Protein AF-A0A841P6S3-F1 (afdb_monomer_lite)

Organism: NCBI:txid505389

Secondary structure (DSSP, 8-state):
--HHHHHHTTS-EEEEEEEE--S-HHHHHHHIIIIIHHHHTT-TT-SEEEEEE----TT-SPPSEEEEEEEEESSHHHHHHHHHSHHHHHHHHHHHHHHHTTT------

pLDDT: mean 83.4, std 17.5, range [28.58, 96.12]

Sequence (109 aa):
MDRQQRIWERTMIKLTVLYGNPTDPAAFENYYTATHMPLVAKMSGVLRHEKAKVVGTPTGDKPPYHRMFEAWFESETALGAALGSPEGKAVVADREFCHRRGDDSSLGG

Radius of gyration: 16.59 Å; chains: 1; bounding box: 41×20×59 Å

Structure (mmCIF, N/CA/C/O backbone):
data_AF-A0A841P6S3-F1
#
_entry.id   AF-A0A841P6S3-F1
#
loop_
_atom_site.group_PDB
_atom_site.id
_atom_site.type_symbol
_atom_site.label_atom_id
_atom_site.label_alt_id
_atom_site.label_comp_id
_atom_site.label_asym_id
_atom_site.label_entity_id
_atom_site.label_seq_id
_atom_site.pdbx_PDB_ins_code
_atom_site.Cartn_x
_atom_site.Cartn_y
_atom_site.Cartn_z
_atom_site.occupancy
_atom_site.B_iso_or_equiv
_atom_site.auth_seq_id
_atom_site.auth_comp_id
_atom_site.auth_asym_id
_atom_site.auth_atom_id
_atom_site.pdbx_PDB_model_num
ATOM 1 N N . MET A 1 1 ? 2.206 -13.352 33.269 1.00 54.56 1 MET A N 1
ATOM 2 C CA . MET A 1 1 ? 1.947 -12.791 31.926 1.00 54.56 1 MET A CA 1
ATOM 3 C C . MET A 1 1 ? 3.274 -12.599 31.221 1.00 54.56 1 MET A C 1
ATOM 5 O O . MET A 1 1 ? 4.204 -12.088 31.841 1.00 54.56 1 MET A O 1
ATOM 9 N N . ASP A 1 2 ? 3.374 -13.092 29.990 1.00 75.06 2 ASP A N 1
ATOM 10 C CA . ASP A 1 2 ? 4.623 -13.185 29.240 1.00 75.06 2 ASP A CA 1
ATOM 11 C C . ASP A 1 2 ? 5.118 -11.805 28.761 1.00 75.06 2 ASP A C 1
ATOM 13 O O . ASP A 1 2 ? 4.342 -10.916 28.403 1.00 75.06 2 ASP A O 1
ATOM 17 N N . ARG A 1 3 ? 6.435 -11.586 28.812 1.00 58.97 3 ARG A N 1
ATOM 18 C CA . ARG A 1 3 ? 7.066 -10.289 28.511 1.00 58.97 3 ARG A CA 1
ATOM 19 C C . ARG A 1 3 ? 6.916 -9.921 27.036 1.00 58.97 3 ARG A C 1
ATOM 21 O O . ARG A 1 3 ? 6.836 -8.733 26.731 1.00 58.97 3 ARG A O 1
ATOM 28 N N . GLN A 1 4 ? 6.872 -10.917 26.158 1.00 58.56 4 GLN A N 1
ATOM 29 C CA . GLN A 1 4 ? 6.711 -10.737 24.720 1.00 58.56 4 GLN A CA 1
ATOM 30 C C . GLN A 1 4 ? 5.328 -10.167 24.401 1.00 58.56 4 GLN A C 1
ATOM 32 O O . GLN A 1 4 ? 5.233 -9.150 23.721 1.00 58.56 4 GLN A O 1
ATOM 37 N N . GLN A 1 5 ? 4.275 -10.726 25.000 1.00 59.00 5 GLN A N 1
ATOM 38 C CA . GLN A 1 5 ? 2.886 -10.279 24.835 1.00 59.00 5 GLN A CA 1
ATOM 39 C C . GLN A 1 5 ? 2.707 -8.781 25.154 1.00 59.00 5 GLN A C 1
ATOM 41 O O . GLN A 1 5 ? 2.104 -8.039 24.388 1.00 59.00 5 GLN A O 1
ATOM 46 N N . ARG A 1 6 ? 3.379 -8.300 26.205 1.00 59.31 6 ARG A N 1
ATOM 47 C CA . ARG A 1 6 ? 3.342 -6.897 26.650 1.00 59.31 6 ARG A CA 1
ATOM 48 C C . ARG A 1 6 ? 4.126 -5.912 25.760 1.00 59.31 6 ARG A C 1
ATOM 50 O O . ARG A 1 6 ? 3.932 -4.702 25.862 1.00 59.31 6 ARG A O 1
ATOM 57 N N . ILE A 1 7 ? 5.062 -6.405 24.942 1.00 60.38 7 ILE A N 1
ATOM 58 C CA . ILE A 1 7 ? 5.781 -5.605 23.931 1.00 60.38 7 ILE A CA 1
ATOM 59 C C . ILE A 1 7 ? 4.911 -5.476 22.677 1.00 60.38 7 ILE A C 1
ATOM 61 O O . ILE A 1 7 ? 4.814 -4.386 22.115 1.00 60.38 7 ILE A O 1
ATOM 65 N N . TRP A 1 8 ? 4.219 -6.549 22.289 1.00 54.72 8 TRP A N 1
ATOM 66 C CA . TRP A 1 8 ? 3.270 -6.536 21.174 1.00 54.72 8 TRP A CA 1
ATOM 67 C C . TRP A 1 8 ? 2.044 -5.660 21.462 1.00 54.72 8 TRP A C 1
ATOM 69 O O . TRP A 1 8 ? 1.630 -4.900 20.597 1.00 54.72 8 TRP A O 1
ATOM 79 N N . GLU A 1 9 ? 1.551 -5.641 22.703 1.00 59.50 9 GLU A N 1
ATOM 80 C CA . GLU A 1 9 ? 0.444 -4.769 23.141 1.00 59.50 9 GLU A CA 1
ATOM 81 C C . GLU A 1 9 ? 0.757 -3.260 23.097 1.00 59.50 9 GLU A C 1
ATOM 83 O O . GLU A 1 9 ? -0.154 -2.441 23.173 1.00 59.50 9 GLU A O 1
ATOM 88 N N . ARG A 1 10 ? 2.033 -2.864 22.982 1.00 67.12 10 ARG A N 1
ATOM 89 C CA . ARG A 1 10 ? 2.464 -1.452 22.920 1.00 67.12 10 ARG A CA 1
ATOM 90 C C . ARG A 1 10 ? 3.107 -1.066 21.588 1.00 67.12 10 ARG A C 1
ATOM 92 O O . ARG A 1 10 ? 3.571 0.066 21.453 1.00 67.12 10 ARG A O 1
ATOM 99 N N . THR A 1 11 ? 3.174 -1.989 20.632 1.00 80.50 11 THR A N 1
ATOM 100 C CA . THR A 1 11 ? 3.824 -1.765 19.338 1.00 80.50 11 THR A CA 1
ATOM 101 C C . THR A 1 11 ? 2.763 -1.648 18.253 1.00 80.50 11 THR A C 1
ATOM 103 O O . THR A 1 11 ? 1.999 -2.580 18.030 1.00 80.50 11 THR A O 1
ATOM 106 N N . MET A 1 12 ? 2.735 -0.507 17.561 1.00 89.06 12 MET A N 1
ATOM 107 C CA . MET A 1 12 ? 1.881 -0.325 16.384 1.00 89.06 12 MET A CA 1
ATOM 108 C C . MET A 1 12 ? 2.200 -1.383 15.325 1.00 89.06 12 MET A C 1
ATOM 110 O O . MET A 1 12 ? 3.367 -1.695 15.072 1.00 89.06 12 MET A O 1
ATOM 114 N N . ILE A 1 13 ? 1.166 -1.885 14.659 1.00 93.88 13 ILE A N 1
ATOM 115 C CA . ILE A 1 13 ? 1.309 -2.865 13.586 1.00 93.88 13 ILE A CA 1
ATOM 116 C C . ILE A 1 13 ? 1.533 -2.139 12.267 1.00 93.88 13 ILE A C 1
ATOM 118 O O . ILE A 1 13 ? 0.776 -1.240 11.911 1.00 93.88 13 ILE A O 1
ATOM 122 N N . LYS A 1 14 ? 2.561 -2.555 11.524 1.00 94.62 14 LYS A N 1
ATOM 123 C CA . LYS A 1 14 ? 2.821 -2.081 10.163 1.00 94.62 14 LYS A CA 1
ATOM 124 C C . LYS A 1 14 ? 2.438 -3.162 9.156 1.00 94.62 14 LYS A C 1
ATOM 126 O O . LYS A 1 14 ? 3.049 -4.227 9.132 1.00 94.62 14 LYS A O 1
ATOM 131 N N . LEU A 1 15 ? 1.467 -2.863 8.300 1.00 94.31 15 LEU A N 1
ATOM 132 C CA . LEU A 1 15 ? 1.189 -3.625 7.087 1.00 94.31 15 LEU A CA 1
ATOM 133 C C . LEU A 1 15 ? 2.111 -3.124 5.976 1.00 94.31 15 LEU A C 1
ATOM 135 O O . LEU A 1 15 ? 2.068 -1.944 5.640 1.00 94.31 15 LEU A O 1
ATOM 139 N N . THR A 1 16 ? 2.898 -4.017 5.379 1.00 95.44 16 THR A N 1
ATOM 140 C CA . THR A 1 16 ? 3.728 -3.709 4.207 1.00 95.44 16 THR A CA 1
ATOM 141 C C . THR A 1 16 ? 3.255 -4.532 3.014 1.00 95.44 16 THR A C 1
ATOM 143 O O . THR A 1 16 ? 3.168 -5.755 3.091 1.00 95.44 16 THR A O 1
ATOM 146 N N . VAL A 1 17 ? 2.971 -3.858 1.901 1.00 93.12 17 VAL A N 1
ATOM 147 C CA . VAL A 1 17 ? 2.604 -4.468 0.619 1.00 93.12 17 VAL A CA 1
ATOM 148 C C . VAL A 1 17 ? 3.699 -4.160 -0.392 1.00 93.12 17 VAL A C 1
ATOM 150 O O . VAL A 1 17 ? 4.039 -2.997 -0.614 1.00 93.12 17 VAL A O 1
ATOM 153 N N . LEU A 1 18 ? 4.244 -5.208 -1.005 1.00 93.19 18 LEU A N 1
ATOM 154 C CA . LEU A 1 18 ? 5.295 -5.116 -2.013 1.00 93.19 18 LEU A CA 1
ATOM 155 C C . LEU A 1 18 ? 4.719 -5.510 -3.371 1.00 93.19 18 LEU A C 1
ATOM 157 O O . LEU A 1 18 ? 4.231 -6.624 -3.554 1.00 93.19 18 LEU A O 1
ATOM 161 N N . TYR A 1 19 ? 4.774 -4.585 -4.321 1.00 91.25 19 TYR A N 1
ATOM 162 C CA . TYR A 1 19 ? 4.330 -4.804 -5.690 1.00 91.25 19 TYR A CA 1
ATOM 163 C C . TYR A 1 19 ? 5.527 -5.225 -6.533 1.00 91.25 19 TYR A C 1
ATOM 165 O O . TYR A 1 19 ? 6.534 -4.515 -6.582 1.00 91.25 19 TYR A O 1
ATOM 173 N N . GLY A 1 20 ? 5.411 -6.380 -7.193 1.00 91.31 20 GLY A N 1
ATOM 174 C CA . GLY A 1 20 ? 6.391 -6.853 -8.171 1.00 91.31 20 GLY A CA 1
ATOM 175 C C . GLY A 1 20 ? 6.529 -5.903 -9.363 1.00 91.31 20 GLY A C 1
ATOM 176 O O . GLY A 1 20 ? 5.919 -4.837 -9.409 1.00 91.31 20 GLY A O 1
ATOM 177 N N . ASN A 1 21 ? 7.348 -6.282 -10.338 1.00 89.81 21 ASN A N 1
ATOM 178 C CA . ASN A 1 21 ? 7.508 -5.486 -11.551 1.00 89.81 21 ASN A CA 1
ATOM 179 C C . ASN A 1 21 ? 6.306 -5.681 -12.490 1.00 89.81 21 ASN A C 1
ATOM 181 O O . ASN A 1 21 ? 6.165 -6.784 -13.018 1.00 89.81 21 ASN A O 1
ATOM 185 N N . PRO A 1 22 ? 5.474 -4.649 -12.734 1.00 89.38 22 PRO A N 1
ATOM 186 C CA . PRO A 1 22 ? 4.435 -4.730 -13.751 1.00 89.38 22 PRO A CA 1
ATOM 187 C C . PRO A 1 22 ? 5.077 -4.714 -15.144 1.00 89.38 22 PRO A C 1
ATOM 189 O O . PRO A 1 22 ? 6.121 -4.092 -15.351 1.00 89.38 22 PRO A O 1
ATOM 192 N N . THR A 1 23 ? 4.444 -5.359 -16.117 1.00 87.62 23 THR A N 1
ATOM 193 C CA . THR A 1 23 ? 4.862 -5.295 -17.527 1.00 87.62 23 THR A CA 1
ATOM 194 C C . THR A 1 23 ? 4.628 -3.910 -18.137 1.00 87.62 23 THR A C 1
ATOM 196 O O . THR A 1 23 ? 5.432 -3.481 -18.956 1.00 87.62 23 THR A O 1
ATOM 199 N N . ASP A 1 24 ? 3.578 -3.193 -17.706 1.00 90.81 24 ASP A N 1
ATOM 200 C CA . ASP A 1 24 ? 3.349 -1.777 -18.028 1.00 90.81 24 ASP A CA 1
ATOM 201 C C . ASP A 1 24 ? 3.389 -0.920 -16.745 1.00 90.81 24 ASP A C 1
ATOM 203 O O . ASP A 1 24 ? 2.381 -0.768 -16.042 1.00 90.81 24 ASP A O 1
ATOM 207 N N . PRO A 1 25 ? 4.561 -0.347 -16.409 1.00 90.12 25 PRO A N 1
ATOM 208 C CA . PRO A 1 25 ? 4.708 0.537 -15.257 1.00 90.12 25 PRO A CA 1
ATOM 209 C C . PRO A 1 25 ? 3.858 1.808 -15.323 1.00 90.12 25 PRO A C 1
ATOM 211 O O . PRO A 1 25 ? 3.444 2.309 -14.279 1.00 90.12 25 PRO A O 1
ATOM 214 N N . ALA A 1 26 ? 3.599 2.354 -16.513 1.00 91.62 26 ALA A N 1
ATOM 215 C CA . ALA A 1 26 ? 2.848 3.599 -16.649 1.00 91.62 26 ALA A CA 1
ATOM 216 C C . ALA A 1 26 ? 1.356 3.363 -16.384 1.00 91.62 26 ALA A C 1
ATOM 218 O O . ALA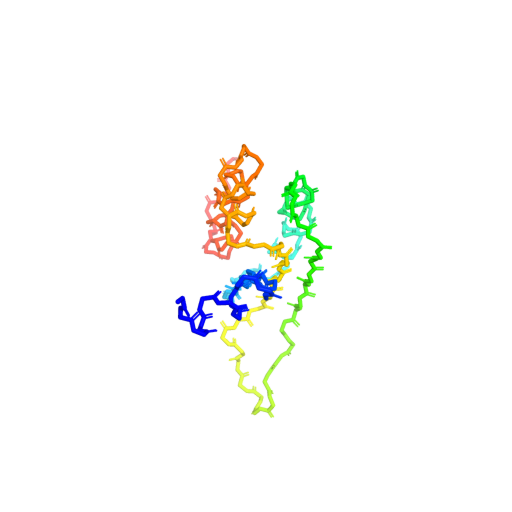 A 1 26 ? 0.744 4.094 -15.600 1.00 91.62 26 ALA A O 1
ATOM 219 N N . ALA A 1 27 ? 0.786 2.304 -16.965 1.00 90.38 27 ALA A N 1
ATOM 220 C CA . ALA A 1 27 ? -0.586 1.891 -16.682 1.00 90.38 27 ALA A CA 1
ATOM 221 C C . ALA A 1 27 ? -0.773 1.529 -15.202 1.00 90.38 27 ALA A C 1
ATOM 223 O O . ALA A 1 27 ? -1.765 1.935 -14.588 1.00 90.38 27 ALA A O 1
ATOM 224 N N . PHE A 1 28 ? 0.202 0.830 -14.609 1.00 91.25 28 PHE A N 1
ATOM 225 C CA . PHE A 1 28 ? 0.202 0.515 -13.184 1.00 91.25 28 PHE A CA 1
ATOM 226 C C . PHE A 1 28 ? 0.173 1.778 -12.314 1.00 91.25 28 PHE A C 1
ATOM 228 O O . PHE A 1 28 ? -0.701 1.898 -11.461 1.00 91.25 28 PHE A O 1
ATOM 235 N N . GLU A 1 29 ? 1.077 2.740 -12.528 1.00 92.06 29 GLU A N 1
ATOM 236 C CA . GLU A 1 29 ? 1.146 3.962 -11.711 1.00 92.06 29 GLU A CA 1
ATOM 237 C C . GLU A 1 29 ? -0.123 4.822 -11.835 1.00 92.06 29 GLU A C 1
ATOM 239 O O . GLU A 1 29 ? -0.615 5.359 -10.832 1.00 92.06 29 GLU A O 1
ATOM 244 N N . ASN A 1 30 ? -0.695 4.897 -13.042 1.00 93.25 30 ASN A N 1
ATOM 245 C CA . ASN A 1 30 ? -1.962 5.580 -13.294 1.00 93.25 30 ASN A CA 1
ATOM 246 C C . ASN A 1 30 ? -3.111 4.916 -12.528 1.00 93.25 30 ASN A C 1
ATOM 248 O O . ASN A 1 30 ? -3.834 5.595 -11.798 1.00 93.25 30 ASN A O 1
ATOM 252 N N . TYR A 1 31 ? -3.259 3.592 -12.636 1.00 91.94 31 TYR A N 1
ATOM 253 C CA . TYR A 1 31 ? -4.304 2.849 -11.927 1.00 91.94 31 TYR A CA 1
ATOM 254 C C . TYR A 1 31 ? -4.130 2.917 -10.410 1.00 91.94 31 TYR A C 1
ATOM 256 O O . TYR A 1 31 ? -5.080 3.185 -9.671 1.00 91.94 31 TYR A O 1
ATOM 264 N N . TYR A 1 32 ? -2.898 2.717 -9.947 1.00 92.44 32 TYR A N 1
ATOM 265 C CA . TYR A 1 32 ? -2.545 2.755 -8.541 1.00 92.44 32 TYR A CA 1
ATOM 266 C C . TYR A 1 32 ? -2.941 4.102 -7.919 1.00 92.44 32 TYR A C 1
ATOM 268 O O . TYR A 1 32 ? -3.571 4.148 -6.865 1.00 92.44 32 TYR A O 1
ATOM 276 N N . THR A 1 33 ? -2.653 5.212 -8.599 1.00 92.88 33 THR A N 1
ATOM 277 C CA . THR A 1 33 ? -2.986 6.551 -8.094 1.00 92.88 33 THR A CA 1
ATOM 278 C C . THR A 1 33 ? -4.468 6.893 -8.248 1.00 92.88 33 THR A C 1
ATOM 280 O O . THR A 1 33 ? -5.054 7.437 -7.315 1.00 92.88 33 THR A O 1
ATOM 283 N N . ALA A 1 34 ? -5.081 6.583 -9.393 1.00 93.06 34 ALA A N 1
ATOM 284 C CA . ALA A 1 34 ? -6.440 7.018 -9.718 1.00 93.06 34 ALA A CA 1
ATOM 285 C C . ALA A 1 34 ? -7.543 6.114 -9.148 1.00 93.06 34 ALA A C 1
ATOM 287 O O . ALA A 1 34 ? -8.665 6.576 -8.968 1.00 93.06 34 ALA A O 1
ATOM 288 N N . THR A 1 35 ? -7.247 4.838 -8.877 1.00 91.81 35 THR A N 1
ATOM 289 C CA . THR A 1 35 ? -8.245 3.844 -8.442 1.00 91.81 35 THR A CA 1
ATOM 290 C C . THR A 1 35 ? -7.885 3.226 -7.098 1.00 91.81 35 THR A C 1
ATOM 292 O O . THR A 1 35 ? -8.656 3.352 -6.147 1.00 91.81 35 THR A O 1
ATOM 295 N N . HIS A 1 36 ? -6.696 2.626 -6.981 1.00 92.06 36 HIS A N 1
ATOM 296 C CA . HIS A 1 36 ? -6.316 1.885 -5.774 1.00 92.06 36 HIS A CA 1
ATOM 297 C C . HIS A 1 36 ? -6.212 2.797 -4.543 1.00 92.06 36 HIS A C 1
ATOM 299 O O . HIS A 1 36 ? -6.810 2.536 -3.499 1.00 92.06 36 HIS A O 1
ATOM 305 N N . MET A 1 37 ? -5.497 3.918 -4.658 1.00 93.25 37 MET A N 1
ATOM 306 C CA . MET A 1 37 ? -5.286 4.818 -3.522 1.00 93.25 37 MET A CA 1
ATOM 307 C C . MET A 1 37 ? -6.561 5.493 -2.993 1.00 93.25 37 MET A C 1
ATOM 309 O O . MET A 1 37 ? -6.687 5.595 -1.772 1.00 93.25 37 MET A O 1
ATOM 313 N N . PRO A 1 38 ? -7.529 5.905 -3.831 1.00 94.50 38 PRO A N 1
ATOM 314 C CA . PRO A 1 38 ? -8.842 6.332 -3.352 1.00 94.50 38 PRO A CA 1
ATOM 315 C C . PRO A 1 38 ? -9.620 5.260 -2.580 1.00 94.50 38 PRO A C 1
ATOM 317 O O . PRO A 1 38 ? -10.388 5.613 -1.689 1.00 94.50 38 PRO A O 1
ATOM 320 N N . LEU A 1 39 ? -9.441 3.969 -2.887 1.00 93.19 39 LEU A N 1
ATOM 321 C CA . LEU A 1 39 ? -10.035 2.886 -2.093 1.00 93.19 39 LEU A CA 1
ATOM 322 C C . LEU A 1 39 ? -9.347 2.768 -0.731 1.00 93.19 39 LEU A C 1
ATOM 324 O O . LEU A 1 39 ? -10.025 2.731 0.293 1.00 93.19 39 LEU A O 1
ATOM 328 N N . VAL A 1 40 ? -8.011 2.798 -0.706 1.00 91.69 40 VAL A N 1
ATOM 329 C CA . VAL A 1 40 ? -7.219 2.784 0.537 1.00 91.69 40 VAL A CA 1
ATOM 330 C C . VAL A 1 40 ? -7.580 3.965 1.441 1.00 91.69 40 VAL A C 1
ATOM 332 O O . VAL A 1 40 ? -7.726 3.786 2.645 1.00 91.69 40 VAL A O 1
ATOM 335 N N . ALA A 1 41 ? -7.795 5.153 0.872 1.00 92.38 41 ALA A N 1
ATOM 336 C CA . ALA A 1 41 ? -8.173 6.353 1.620 1.00 92.38 41 ALA A CA 1
ATOM 337 C C . ALA A 1 41 ? -9.543 6.251 2.320 1.00 92.38 41 ALA A C 1
ATOM 339 O O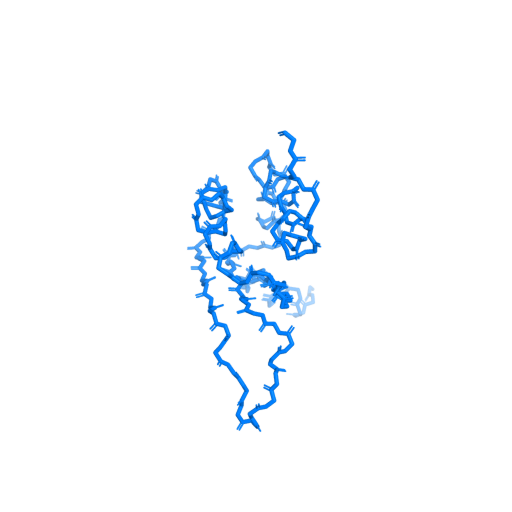 . ALA A 1 41 ? -9.806 7.013 3.247 1.00 92.38 41 ALA A O 1
ATOM 340 N N . LYS A 1 42 ? -10.416 5.327 1.895 1.00 93.56 42 LYS A N 1
ATOM 341 C CA . LYS A 1 42 ? -11.706 5.064 2.556 1.00 93.56 42 LYS A CA 1
ATOM 342 C C . LYS A 1 42 ? -11.579 4.116 3.748 1.00 93.56 42 LYS A C 1
ATOM 344 O O . LYS A 1 42 ? -12.515 4.011 4.533 1.00 93.56 42 LYS A O 1
ATOM 349 N N . MET A 1 43 ? -10.453 3.416 3.884 1.00 91.50 43 MET A N 1
ATOM 350 C CA . MET A 1 43 ? -10.239 2.461 4.964 1.00 91.50 43 MET A CA 1
ATOM 351 C C . MET A 1 43 ? -10.045 3.196 6.293 1.00 91.50 43 MET A C 1
ATOM 353 O O . MET A 1 43 ? -9.123 3.996 6.452 1.00 91.50 43 MET A O 1
ATOM 357 N N . SER A 1 44 ? -10.911 2.915 7.262 1.00 89.56 44 SER A N 1
ATOM 358 C CA . SER A 1 44 ? -10.789 3.445 8.618 1.00 89.56 44 SER A CA 1
ATOM 359 C C . SER A 1 44 ? -9.744 2.668 9.431 1.00 89.56 44 SER A C 1
ATOM 361 O O . SER A 1 44 ? -9.398 1.531 9.117 1.00 89.56 44 SER A O 1
ATOM 363 N N . GLY A 1 45 ? -9.201 3.296 10.478 1.00 90.44 45 GLY A N 1
ATOM 364 C CA . GLY A 1 45 ? -8.213 2.671 11.370 1.00 90.44 45 GLY A CA 1
ATOM 365 C C . GLY A 1 45 ? -6.754 2.764 10.906 1.00 90.44 45 GLY A C 1
ATOM 366 O O . GLY A 1 45 ? -5.858 2.376 11.654 1.00 90.44 45 GLY A O 1
ATOM 367 N N . VAL A 1 46 ? -6.495 3.320 9.717 1.00 93.56 46 VAL A N 1
ATOM 368 C CA . VAL A 1 46 ? -5.139 3.645 9.251 1.00 93.56 46 VAL A CA 1
ATOM 369 C C . VAL A 1 46 ? -4.654 4.916 9.953 1.00 93.56 46 VAL A C 1
ATOM 371 O O . VAL A 1 46 ? -5.188 5.999 9.730 1.00 93.56 46 VAL A O 1
ATOM 374 N N .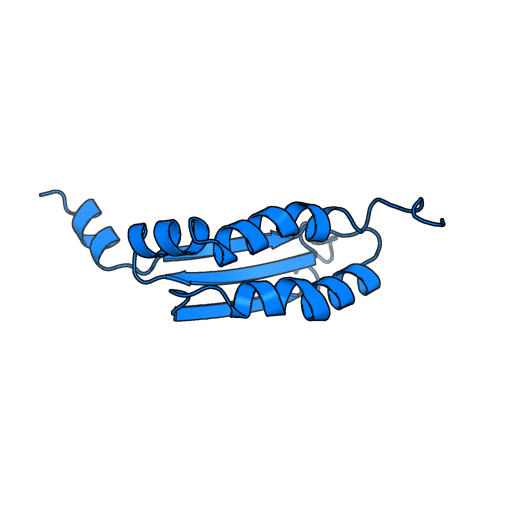 LEU A 1 47 ? -3.620 4.799 10.787 1.00 93.44 47 LEU A N 1
ATOM 375 C CA . LEU A 1 47 ? -3.031 5.929 11.521 1.00 93.44 47 LEU A CA 1
ATOM 376 C C . LEU A 1 47 ? -2.071 6.752 10.655 1.00 93.44 47 LEU A C 1
ATOM 378 O O . LEU A 1 47 ? -1.936 7.963 10.812 1.00 93.44 47 LEU A O 1
ATOM 382 N N . ARG A 1 48 ? -1.368 6.068 9.753 1.00 93.44 48 ARG A N 1
ATOM 383 C CA . ARG A 1 48 ? -0.415 6.626 8.789 1.00 93.44 48 ARG A CA 1
ATOM 384 C C . ARG A 1 48 ? -0.346 5.682 7.605 1.00 93.44 48 ARG A C 1
ATOM 386 O O . ARG A 1 48 ? -0.456 4.471 7.791 1.00 93.44 48 ARG A O 1
ATOM 393 N N . HIS A 1 49 ? -0.086 6.217 6.419 1.00 94.31 49 HIS A N 1
ATOM 394 C CA . HIS A 1 49 ? 0.332 5.404 5.289 1.00 94.31 49 HIS A CA 1
ATOM 395 C C . HIS A 1 49 ? 1.463 6.058 4.499 1.00 94.31 49 HIS A C 1
ATOM 397 O O . HIS A 1 49 ? 1.525 7.282 4.368 1.00 94.31 49 HIS A O 1
ATOM 403 N N . GLU A 1 50 ? 2.321 5.238 3.910 1.00 95.12 50 GLU A N 1
ATOM 404 C CA . GLU A 1 50 ? 3.428 5.660 3.064 1.00 95.12 50 GLU A CA 1
ATOM 405 C C . GLU A 1 50 ? 3.493 4.849 1.781 1.00 95.12 50 GLU A C 1
ATOM 407 O O . GLU A 1 50 ? 2.954 3.750 1.656 1.00 95.12 50 GLU A O 1
ATOM 412 N N . LYS A 1 51 ? 4.125 5.460 0.785 1.00 94.06 51 LYS A N 1
ATOM 413 C CA . LYS A 1 51 ? 4.212 4.952 -0.573 1.00 94.06 51 LYS A CA 1
ATOM 41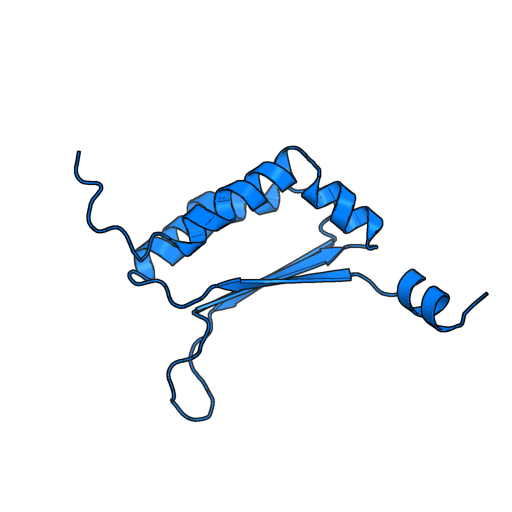4 C C . LYS A 1 51 ? 5.600 5.224 -1.104 1.00 94.06 51 LYS A C 1
ATOM 416 O O . LYS A 1 51 ? 5.991 6.385 -1.185 1.00 94.06 51 LYS A O 1
ATOM 421 N N . ALA A 1 52 ? 6.290 4.185 -1.545 1.00 94.75 52 ALA A N 1
ATOM 422 C CA . ALA A 1 52 ? 7.619 4.313 -2.121 1.00 94.75 52 ALA A CA 1
ATOM 423 C C . ALA A 1 52 ? 7.661 3.669 -3.504 1.00 94.75 52 ALA A C 1
ATOM 425 O O . ALA A 1 52 ? 7.241 2.526 -3.679 1.00 94.75 52 ALA A O 1
ATOM 426 N N . LYS A 1 53 ? 8.186 4.405 -4.485 1.00 94.25 53 LYS A N 1
ATOM 427 C CA . LYS A 1 53 ? 8.579 3.845 -5.778 1.00 94.25 53 LYS A CA 1
ATOM 428 C C . LYS A 1 53 ? 10.018 3.358 -5.666 1.00 94.25 53 LYS A C 1
ATOM 430 O O . LYS A 1 53 ? 10.878 4.096 -5.188 1.00 94.25 53 LYS A O 1
ATOM 435 N N . VAL A 1 54 ? 10.278 2.133 -6.100 1.00 93.75 54 VAL A N 1
ATOM 436 C CA . VAL A 1 54 ? 11.628 1.574 -6.107 1.00 93.75 54 VAL A CA 1
ATOM 437 C C . VAL A 1 54 ? 12.329 2.047 -7.376 1.00 93.75 54 VAL A C 1
ATOM 439 O O . VAL A 1 54 ? 11.861 1.798 -8.484 1.00 93.75 54 VAL A O 1
ATOM 442 N N . VAL A 1 55 ? 13.435 2.772 -7.213 1.00 91.94 55 VAL A N 1
ATOM 443 C CA . VAL A 1 55 ? 14.161 3.405 -8.330 1.00 91.94 55 VAL A CA 1
ATOM 444 C C . VAL A 1 55 ? 15.356 2.589 -8.826 1.00 91.94 55 VAL A C 1
ATOM 446 O O . VAL A 1 55 ? 15.893 2.882 -9.887 1.00 91.94 55 VAL A O 1
ATOM 449 N N . GLY A 1 56 ? 15.765 1.563 -8.081 1.00 91.38 56 GLY A N 1
ATOM 450 C CA . GLY A 1 56 ? 16.904 0.710 -8.407 1.00 91.38 56 GLY A CA 1
ATOM 451 C C . GLY A 1 56 ? 17.465 0.029 -7.163 1.00 91.38 56 GLY A C 1
ATOM 452 O O . GLY A 1 56 ? 16.932 0.194 -6.063 1.00 91.38 56 GLY A O 1
ATOM 453 N N . THR A 1 57 ? 18.545 -0.728 -7.336 1.00 91.88 57 THR A N 1
ATOM 454 C CA . THR A 1 57 ? 19.333 -1.301 -6.238 1.00 91.88 57 THR A CA 1
ATOM 455 C C . THR A 1 57 ? 20.717 -0.644 -6.187 1.00 91.88 57 THR A C 1
ATOM 457 O O . THR A 1 57 ? 21.187 -0.131 -7.205 1.00 91.88 57 THR A O 1
ATOM 460 N N . PRO A 1 58 ? 21.419 -0.680 -5.039 1.00 92.50 58 PRO A N 1
ATOM 461 C CA . PRO A 1 58 ? 22.798 -0.193 -4.956 1.00 92.50 58 PRO A CA 1
ATOM 462 C C . PRO A 1 58 ? 23.771 -0.902 -5.912 1.00 92.50 58 PRO A C 1
ATOM 464 O O . PRO A 1 58 ? 24.797 -0.330 -6.265 1.00 92.50 58 PRO A O 1
ATOM 467 N N . THR A 1 59 ? 23.461 -2.136 -6.323 1.00 92.88 59 THR A N 1
ATOM 468 C CA . THR A 1 59 ? 24.280 -2.945 -7.240 1.00 92.88 59 THR A CA 1
ATOM 469 C C . THR A 1 59 ? 23.951 -2.710 -8.716 1.00 92.88 59 THR A C 1
ATOM 471 O O . THR A 1 59 ? 24.666 -3.208 -9.577 1.00 92.88 59 THR A O 1
ATOM 474 N N . GLY A 1 60 ? 22.898 -1.943 -9.028 1.00 88.06 60 GLY A N 1
ATOM 475 C CA . GLY A 1 60 ? 22.449 -1.680 -10.401 1.00 88.06 60 GLY A CA 1
ATOM 476 C C . GLY A 1 60 ? 21.586 -2.787 -11.015 1.00 88.06 60 GLY A C 1
ATOM 477 O O . GLY A 1 60 ? 21.093 -2.627 -12.131 1.00 88.06 60 GLY A O 1
ATOM 478 N N . ASP A 1 61 ? 21.359 -3.881 -10.289 1.00 90.69 61 ASP A N 1
ATOM 479 C CA . ASP A 1 61 ? 20.465 -4.955 -10.714 1.00 90.69 61 ASP A CA 1
ATOM 480 C C . ASP A 1 61 ? 18.999 -4.502 -10.732 1.00 90.69 61 ASP A C 1
ATOM 482 O O . ASP A 1 61 ? 18.584 -3.570 -10.034 1.00 90.69 61 ASP A O 1
ATOM 486 N N . LYS A 1 62 ? 18.172 -5.210 -11.509 1.00 88.19 62 LYS A N 1
ATOM 487 C CA . LYS A 1 62 ? 16.727 -4.965 -11.525 1.00 88.19 62 LYS A CA 1
ATOM 488 C C . LYS A 1 62 ? 16.146 -5.241 -10.127 1.00 88.19 62 LYS A C 1
ATOM 490 O O . LYS A 1 62 ? 16.269 -6.368 -9.642 1.00 88.19 62 LYS A O 1
ATOM 495 N N . PRO A 1 63 ? 15.471 -4.269 -9.485 1.00 91.69 63 PRO A N 1
ATOM 496 C CA . PRO A 1 63 ? 14.872 -4.500 -8.180 1.00 91.69 63 PRO A CA 1
ATOM 497 C C . PRO A 1 63 ? 13.741 -5.537 -8.285 1.00 91.69 63 PRO A C 1
ATOM 499 O O . PRO A 1 63 ? 13.000 -5.537 -9.271 1.00 91.69 63 PRO A O 1
ATOM 502 N N . PRO A 1 64 ? 13.545 -6.399 -7.271 1.00 91.06 64 PRO A N 1
ATOM 503 C CA . PRO A 1 64 ? 12.471 -7.397 -7.286 1.00 91.06 64 PRO A CA 1
ATOM 504 C C . PRO A 1 64 ? 11.070 -6.768 -7.234 1.00 91.06 64 PRO A C 1
ATOM 506 O O . PRO A 1 64 ? 10.098 -7.376 -7.681 1.00 91.06 64 PRO A O 1
ATOM 509 N N . TYR A 1 65 ? 10.975 -5.535 -6.738 1.00 93.25 65 TYR A N 1
ATOM 510 C CA . TYR A 1 65 ? 9.728 -4.804 -6.554 1.00 93.25 65 TYR A CA 1
ATOM 511 C C . TYR A 1 65 ? 9.772 -3.467 -7.285 1.00 93.25 65 TYR A C 1
ATOM 513 O O . TYR A 1 65 ? 10.814 -2.816 -7.330 1.00 93.25 65 TYR A O 1
ATOM 521 N N . HIS A 1 66 ? 8.627 -3.047 -7.814 1.00 92.75 66 HIS A N 1
ATOM 522 C CA . HIS A 1 66 ? 8.445 -1.736 -8.433 1.00 92.75 66 HIS A CA 1
ATOM 523 C C . HIS A 1 66 ? 7.990 -0.683 -7.420 1.00 92.75 66 HIS A C 1
ATOM 525 O O . HIS A 1 66 ? 8.379 0.485 -7.492 1.00 92.75 66 HIS A O 1
ATOM 531 N N . ARG A 1 67 ? 7.157 -1.092 -6.457 1.00 93.81 67 ARG A N 1
ATOM 532 C CA . ARG A 1 67 ? 6.501 -0.186 -5.516 1.00 93.81 67 ARG A CA 1
ATOM 533 C C . ARG A 1 67 ? 6.264 -0.861 -4.170 1.00 93.81 67 ARG A C 1
ATOM 535 O O . ARG A 1 67 ? 6.080 -2.071 -4.088 1.00 93.81 67 ARG A O 1
ATOM 542 N N . MET A 1 68 ? 6.223 -0.053 -3.122 1.00 95.31 68 MET A N 1
ATOM 543 C CA . MET A 1 68 ? 5.871 -0.450 -1.767 1.00 95.31 68 MET A CA 1
ATOM 544 C C . MET A 1 68 ? 4.777 0.469 -1.223 1.00 95.31 68 MET A C 1
ATOM 546 O O . MET A 1 68 ? 4.780 1.679 -1.475 1.00 95.31 68 MET A O 1
ATOM 550 N N . PHE A 1 69 ? 3.852 -0.118 -0.474 1.00 94.88 69 PHE A N 1
ATOM 551 C CA . PHE A 1 69 ? 2.874 0.584 0.345 1.00 94.88 69 PHE A CA 1
ATOM 552 C C . PHE A 1 69 ? 3.020 0.131 1.794 1.00 94.88 69 PHE A C 1
ATOM 554 O O . PHE A 1 69 ? 3.190 -1.058 2.062 1.00 94.88 69 PHE A O 1
ATOM 561 N N . GLU A 1 70 ? 2.937 1.074 2.721 1.00 96.12 70 GLU A N 1
ATOM 562 C CA . GLU A 1 70 ? 2.998 0.811 4.152 1.00 96.12 70 GLU A CA 1
ATOM 563 C C . GLU A 1 70 ? 1.830 1.501 4.845 1.00 96.12 70 GLU A C 1
ATOM 565 O O . GLU A 1 70 ? 1.511 2.643 4.522 1.00 96.12 70 GLU A O 1
ATOM 570 N N . ALA A 1 71 ? 1.200 0.828 5.801 1.00 95.81 71 ALA A N 1
ATOM 571 C CA . ALA A 1 71 ? 0.148 1.398 6.633 1.00 95.81 71 ALA A CA 1
ATOM 572 C C . ALA A 1 71 ? 0.329 0.978 8.090 1.00 95.81 71 ALA A C 1
ATOM 574 O O . ALA A 1 71 ? 0.654 -0.176 8.372 1.00 95.81 71 ALA A O 1
ATOM 575 N N . TRP A 1 72 ? 0.113 1.916 9.008 1.00 95.50 72 TRP A N 1
ATOM 576 C CA . TRP A 1 72 ? 0.232 1.693 10.445 1.00 95.50 72 TRP A CA 1
ATOM 577 C C . TRP A 1 72 ? -1.140 1.633 11.099 1.00 95.50 72 TRP A C 1
ATOM 579 O O . TRP A 1 72 ? -2.010 2.456 10.814 1.00 95.50 72 TRP A O 1
ATOM 589 N N . PHE A 1 73 ? -1.283 0.689 12.019 1.00 94.50 73 PHE A N 1
ATOM 590 C CA . PHE A 1 73 ? -2.484 0.428 12.796 1.00 94.50 73 PHE A CA 1
ATOM 591 C C . PHE A 1 73 ? -2.122 0.377 14.276 1.00 94.50 73 PHE A C 1
ATOM 593 O O . PHE A 1 73 ? -1.008 0.004 14.649 1.00 94.50 73 PHE A O 1
ATOM 600 N N . GLU A 1 74 ? -3.075 0.742 15.126 1.00 92.75 74 GLU A N 1
ATOM 601 C CA . GLU A 1 74 ? -2.866 0.791 16.575 1.00 92.75 74 GLU A CA 1
ATOM 602 C C . GLU A 1 74 ? -2.543 -0.588 17.168 1.00 92.75 74 GLU A C 1
ATOM 604 O O . GLU A 1 74 ? -1.718 -0.702 18.069 1.00 92.75 74 GLU A O 1
ATOM 609 N N . SER A 1 75 ? -3.168 -1.641 16.639 1.00 92.06 75 SER A N 1
ATOM 610 C CA . SER A 1 75 ? -3.018 -3.020 17.101 1.00 92.06 75 SER A CA 1
ATOM 611 C C . SER A 1 75 ? -3.344 -4.016 15.988 1.00 92.06 75 SER A C 1
ATOM 613 O O . SER A 1 75 ? -3.865 -3.649 14.931 1.00 92.06 75 SER A O 1
ATOM 615 N N . GLU A 1 76 ? -3.084 -5.298 16.237 1.00 89.19 76 GLU A N 1
ATOM 616 C CA . GLU A 1 76 ? -3.472 -6.380 15.327 1.00 89.19 76 GLU A CA 1
ATOM 617 C C . GLU A 1 76 ? -4.996 -6.463 15.164 1.00 89.19 76 GLU A C 1
ATOM 619 O O . GLU A 1 76 ? -5.495 -6.619 14.051 1.00 89.19 76 GLU A O 1
ATOM 624 N N . THR A 1 77 ? -5.750 -6.246 16.246 1.00 91.94 77 THR A N 1
ATOM 625 C CA . THR A 1 77 ? -7.216 -6.174 16.204 1.00 91.94 77 THR A CA 1
ATOM 626 C C . THR A 1 77 ? -7.699 -5.024 15.320 1.00 91.94 77 THR A C 1
ATOM 628 O O . THR A 1 77 ? -8.636 -5.205 14.545 1.00 91.94 77 THR A O 1
ATOM 631 N N . ALA A 1 78 ? -7.045 -3.858 15.386 1.00 92.81 78 ALA A N 1
ATOM 632 C CA . ALA A 1 78 ? -7.376 -2.718 14.530 1.00 92.81 78 ALA A CA 1
ATOM 633 C C . ALA A 1 78 ? -7.086 -3.010 13.048 1.00 92.81 78 ALA A C 1
ATOM 635 O O . ALA A 1 78 ? -7.919 -2.703 12.197 1.00 92.81 78 ALA A O 1
ATOM 636 N N . LEU A 1 79 ? -5.957 -3.661 12.738 1.00 94.19 79 LEU A N 1
ATOM 637 C CA . LEU A 1 79 ? -5.655 -4.135 11.383 1.00 94.19 79 LEU A CA 1
ATOM 638 C C . LEU A 1 79 ? -6.721 -5.126 10.890 1.00 94.19 79 LEU A C 1
ATOM 640 O O . LEU A 1 79 ? -7.233 -4.982 9.781 1.00 94.19 79 LEU A O 1
ATOM 644 N N . GLY A 1 80 ? -7.075 -6.118 11.710 1.00 93.38 80 GLY A N 1
ATOM 645 C CA . GLY A 1 80 ? -8.091 -7.114 11.373 1.00 93.38 80 GLY A CA 1
ATOM 646 C C . GLY A 1 80 ? -9.463 -6.487 11.115 1.00 93.38 80 GLY A C 1
ATOM 647 O O . GLY A 1 80 ? -10.124 -6.833 10.136 1.00 93.38 80 GLY A O 1
ATOM 648 N N . ALA A 1 81 ? -9.867 -5.517 11.938 1.00 95.06 81 ALA A N 1
ATOM 649 C CA . ALA A 1 81 ? -11.104 -4.766 11.744 1.00 95.06 81 ALA A CA 1
ATOM 650 C C . ALA A 1 81 ? -11.077 -3.934 10.451 1.00 95.06 81 ALA A C 1
ATOM 652 O O . ALA A 1 81 ? -12.044 -3.965 9.689 1.00 95.06 81 ALA A O 1
ATOM 653 N N . ALA A 1 82 ? -9.962 -3.250 10.171 1.00 94.56 82 ALA A N 1
ATOM 654 C CA . ALA A 1 82 ? -9.787 -2.450 8.962 1.00 94.56 82 ALA A CA 1
ATOM 655 C C . ALA A 1 82 ? -9.844 -3.310 7.689 1.00 94.56 82 ALA A C 1
ATOM 657 O O . ALA A 1 82 ? -10.569 -2.976 6.758 1.00 94.56 82 ALA A O 1
ATOM 658 N N . LEU A 1 83 ? -9.150 -4.453 7.658 1.00 93.44 83 LEU A N 1
ATOM 659 C CA . LEU A 1 83 ? -9.176 -5.378 6.516 1.00 93.44 83 LEU A CA 1
ATOM 660 C C . LEU A 1 83 ? -10.511 -6.128 6.383 1.00 93.44 83 LEU A C 1
ATOM 662 O O . LEU A 1 83 ? -10.907 -6.499 5.278 1.00 93.44 83 LEU A O 1
ATOM 666 N N . GLY A 1 84 ? -11.207 -6.361 7.498 1.00 93.75 84 GLY A N 1
ATOM 667 C CA . GLY A 1 84 ? -12.509 -7.025 7.535 1.00 93.75 84 GLY A CA 1
ATOM 668 C C . GLY A 1 84 ? -13.694 -6.129 7.156 1.00 93.75 84 GLY A C 1
ATOM 669 O O . GLY A 1 84 ? -14.776 -6.661 6.865 1.00 93.75 84 GLY A O 1
ATOM 670 N N . SER A 1 85 ? -13.510 -4.803 7.142 1.00 94.75 85 SER A N 1
ATOM 671 C CA . SER A 1 85 ? -14.552 -3.840 6.772 1.00 94.75 85 SER A CA 1
ATOM 672 C C . SER A 1 85 ? -14.934 -3.954 5.287 1.00 94.75 85 SER A C 1
ATOM 674 O O . SER A 1 85 ? -14.190 -4.543 4.494 1.00 94.75 85 SER A O 1
ATOM 676 N N . PRO A 1 86 ? -16.094 -3.413 4.869 1.00 95.62 86 PRO A N 1
ATOM 677 C CA . PRO A 1 86 ? -16.456 -3.338 3.453 1.00 95.62 86 PRO A CA 1
ATOM 678 C C . PRO A 1 86 ? -15.383 -2.650 2.593 1.00 95.62 86 PRO A C 1
ATOM 680 O O . PRO A 1 86 ? -15.050 -3.134 1.512 1.00 95.62 86 PRO A O 1
ATOM 683 N N . GLU A 1 87 ? -14.793 -1.565 3.093 1.00 93.88 87 GLU A N 1
ATOM 684 C CA . GLU A 1 87 ? -13.722 -0.814 2.433 1.00 93.88 87 GLU A CA 1
ATOM 685 C C . GLU A 1 87 ? -12.422 -1.624 2.384 1.00 93.88 87 GLU A C 1
ATOM 687 O O . GLU A 1 87 ? -11.787 -1.703 1.332 1.00 93.88 87 GLU A O 1
ATOM 692 N N . GLY A 1 88 ? -12.057 -2.292 3.485 1.00 92.69 88 GLY A N 1
ATOM 693 C CA . GLY A 1 88 ? -10.916 -3.207 3.549 1.00 92.69 88 GLY A CA 1
ATOM 694 C C . GLY A 1 88 ? -11.004 -4.333 2.530 1.00 92.69 88 GLY A C 1
ATOM 695 O O . GLY A 1 88 ? -10.074 -4.562 1.755 1.00 92.69 88 GLY A O 1
ATOM 696 N N . LYS A 1 89 ? -12.165 -4.987 2.462 1.00 93.25 89 LYS A N 1
ATOM 697 C CA . LYS A 1 89 ? -12.444 -6.045 1.486 1.00 93.25 89 LYS A CA 1
ATOM 698 C C . LYS A 1 89 ? -12.376 -5.538 0.050 1.00 93.25 89 LYS A C 1
ATOM 700 O O . LYS A 1 89 ? -11.847 -6.250 -0.799 1.00 93.25 89 LYS A O 1
ATOM 705 N N . ALA A 1 90 ? -12.852 -4.321 -0.222 1.00 93.19 90 ALA A N 1
ATOM 706 C CA . ALA A 1 90 ? -12.735 -3.710 -1.546 1.00 93.19 90 ALA A CA 1
ATOM 707 C C . ALA A 1 90 ? -11.265 -3.495 -1.950 1.00 93.19 90 ALA A C 1
ATOM 709 O O . ALA A 1 90 ? -10.890 -3.814 -3.075 1.00 93.19 90 ALA A O 1
ATOM 710 N N . VAL A 1 91 ? -10.413 -3.035 -1.026 1.00 91.56 91 VAL A N 1
ATOM 711 C CA . VAL A 1 91 ? -8.965 -2.879 -1.264 1.00 91.56 91 VAL A CA 1
ATOM 712 C C . VAL A 1 91 ? -8.281 -4.229 -1.490 1.00 91.56 91 VAL A C 1
ATOM 714 O O . VAL A 1 91 ? -7.465 -4.365 -2.402 1.00 91.56 91 VAL A O 1
ATOM 717 N N . VAL A 1 92 ? -8.613 -5.245 -0.690 1.00 88.56 92 VAL A N 1
ATOM 718 C CA . VAL A 1 92 ? -8.044 -6.595 -0.840 1.00 88.56 92 VAL A CA 1
ATOM 719 C C . VAL A 1 92 ? -8.459 -7.225 -2.171 1.00 88.56 92 VAL A C 1
ATOM 721 O O . VAL A 1 92 ? -7.621 -7.829 -2.837 1.00 88.56 92 VAL A O 1
ATOM 724 N N . ALA A 1 93 ? -9.716 -7.054 -2.588 1.00 88.25 93 ALA A N 1
ATOM 725 C CA . ALA A 1 93 ? -10.202 -7.538 -3.879 1.00 88.25 93 ALA A CA 1
ATOM 726 C C . ALA A 1 93 ? -9.520 -6.832 -5.066 1.00 88.25 93 ALA A C 1
ATOM 728 O O . ALA A 1 93 ? -9.243 -7.463 -6.086 1.00 88.25 93 ALA A O 1
ATOM 729 N N . ASP A 1 94 ? -9.195 -5.545 -4.923 1.00 86.31 94 ASP A N 1
ATOM 730 C CA . ASP A 1 94 ? -8.489 -4.764 -5.943 1.00 86.31 94 ASP A CA 1
ATOM 731 C C . ASP A 1 94 ? -7.008 -5.165 -6.106 1.00 86.31 94 ASP A C 1
ATOM 733 O O . ASP A 1 94 ? -6.419 -4.981 -7.173 1.00 86.31 94 ASP A O 1
ATOM 737 N N . ARG A 1 95 ? -6.393 -5.777 -5.082 1.00 69.62 95 ARG A N 1
ATOM 738 C CA . ARG A 1 95 ? -4.966 -6.154 -5.082 1.00 69.62 95 ARG A CA 1
ATOM 739 C C . ARG A 1 95 ? -4.567 -6.995 -6.297 1.00 69.62 95 ARG A C 1
ATOM 741 O O . ARG A 1 95 ? -3.516 -6.752 -6.886 1.00 69.62 95 ARG A O 1
ATOM 748 N N . GLU A 1 96 ? -5.401 -7.958 -6.686 1.00 62.84 96 GLU A N 1
ATOM 749 C CA . GLU A 1 96 ? -5.140 -8.833 -7.838 1.00 62.84 96 GLU A CA 1
ATOM 750 C C . GLU A 1 96 ? -5.172 -8.063 -9.170 1.00 62.84 96 GLU A C 1
ATOM 752 O O . GLU A 1 96 ? -4.444 -8.399 -10.105 1.00 62.84 96 GLU A O 1
ATOM 757 N N . PHE A 1 97 ? -5.973 -6.997 -9.262 1.00 63.53 97 PHE A N 1
ATOM 758 C CA . PHE A 1 97 ? -6.004 -6.112 -10.430 1.00 63.53 97 PHE A CA 1
ATOM 759 C C . PHE A 1 97 ? -4.788 -5.192 -10.482 1.00 63.53 97 PHE A C 1
ATOM 761 O O . PHE A 1 97 ? -4.190 -5.022 -11.547 1.00 63.53 97 PHE A O 1
ATOM 768 N N . CYS A 1 98 ? -4.376 -4.659 -9.332 1.00 59.91 98 CYS A N 1
ATOM 769 C CA . CYS A 1 98 ? -3.167 -3.852 -9.222 1.00 59.91 98 CYS A CA 1
ATOM 770 C C . CYS A 1 98 ? -1.902 -4.673 -9.546 1.00 59.91 98 CYS A C 1
ATOM 772 O O . CYS A 1 98 ? -0.974 -4.147 -10.152 1.00 59.91 98 CYS A O 1
ATOM 774 N N . HIS A 1 99 ? -1.878 -5.971 -9.224 1.00 60.28 99 HIS A N 1
ATOM 775 C CA . HIS A 1 99 ? -0.757 -6.856 -9.552 1.00 60.28 99 HIS A CA 1
ATOM 776 C C . HIS A 1 99 ? -0.726 -7.287 -11.032 1.00 60.28 99 HIS A C 1
ATOM 778 O O . HIS A 1 99 ? 0.345 -7.312 -11.635 1.00 60.28 99 HIS A O 1
ATOM 784 N N . ARG A 1 100 ? -1.883 -7.619 -11.632 1.00 56.94 100 ARG A N 1
ATOM 785 C CA . ARG A 1 100 ? -1.949 -8.266 -12.959 1.00 56.94 100 ARG A CA 1
ATOM 786 C C . ARG A 1 100 ? -2.005 -7.351 -14.171 1.00 56.94 100 ARG A C 1
ATOM 788 O O . ARG A 1 100 ? -1.717 -7.844 -15.248 1.00 56.94 100 ARG A O 1
ATOM 795 N N . ARG A 1 101 ? -2.324 -6.055 -14.085 1.00 53.00 101 ARG A N 1
ATOM 796 C CA . ARG A 1 101 ? -2.406 -5.202 -15.300 1.00 53.00 101 ARG A CA 1
ATOM 797 C C . ARG A 1 101 ? -1.072 -4.910 -16.013 1.00 53.00 101 ARG A C 1
ATOM 799 O O . ARG A 1 101 ? -1.039 -4.103 -16.931 1.00 53.00 101 ARG A O 1
ATOM 806 N N . GLY A 1 102 ? 0.008 -5.593 -15.640 1.00 43.16 102 GLY A N 1
ATOM 807 C CA . GLY A 1 102 ? 1.125 -5.813 -16.555 1.00 43.16 102 GLY A CA 1
ATOM 808 C C . GLY A 1 102 ? 0.888 -6.955 -17.561 1.00 43.16 102 GLY A C 1
ATOM 809 O O . GLY A 1 102 ? 1.339 -6.902 -18.691 1.00 43.16 102 GLY A O 1
ATOM 810 N N . ASP A 1 103 ? 0.206 -8.023 -17.191 1.00 40.66 103 ASP A N 1
ATOM 811 C CA . ASP A 1 103 ? 0.126 -9.255 -17.988 1.00 40.66 103 ASP A CA 1
ATOM 812 C C . ASP A 1 103 ? -0.775 -9.126 -19.233 1.00 40.66 103 ASP A C 1
ATOM 814 O O . ASP A 1 103 ? -0.489 -9.699 -20.280 1.00 40.66 103 ASP A O 1
ATOM 818 N N . ASP A 1 104 ? -1.833 -8.318 -19.166 1.00 38.78 104 ASP A N 1
ATOM 819 C CA . ASP A 1 104 ? -2.934 -8.473 -20.111 1.00 38.78 104 ASP A CA 1
ATOM 820 C C . ASP A 1 104 ? -2.875 -7.512 -21.313 1.00 38.78 104 ASP A C 1
ATOM 822 O O . ASP A 1 104 ? -3.284 -6.352 -21.245 1.00 38.78 104 ASP A O 1
ATOM 826 N N . SER A 1 105 ? -2.403 -8.040 -22.443 1.00 38.91 105 SER A N 1
ATOM 827 C CA . SER A 1 105 ? -2.503 -7.427 -23.776 1.00 38.91 105 SER A CA 1
ATOM 828 C C . SER A 1 105 ? -3.822 -7.748 -24.505 1.00 38.91 105 SER A C 1
ATOM 830 O O . S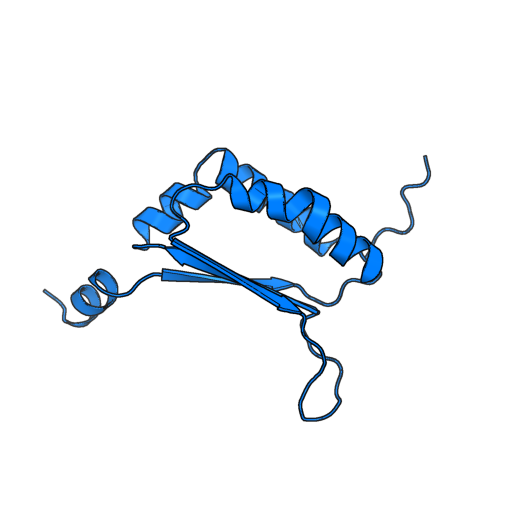ER A 1 105 ? -3.912 -7.534 -25.713 1.00 38.91 105 SER A O 1
ATOM 832 N N . SER A 1 106 ? -4.860 -8.244 -23.818 1.00 35.91 106 SER A N 1
ATOM 833 C CA . SER A 1 106 ? -6.054 -8.816 -24.462 1.00 35.91 106 SER A CA 1
ATOM 834 C C . SER A 1 106 ? -7.413 -8.194 -24.121 1.00 35.91 106 SER A C 1
ATOM 836 O O . SER A 1 106 ? -8.434 -8.736 -24.533 1.00 35.91 106 SER A O 1
ATOM 838 N N . LEU A 1 107 ? -7.484 -7.004 -23.517 1.00 40.56 107 LEU A N 1
ATOM 839 C CA . LEU A 1 107 ? -8.757 -6.264 -23.421 1.00 40.56 107 LEU A CA 1
ATOM 840 C C . LEU A 1 107 ? -8.854 -5.134 -24.451 1.00 40.56 107 LEU A C 1
ATOM 842 O O . LEU A 1 107 ? -8.954 -3.954 -24.120 1.00 40.56 107 LEU A O 1
ATOM 846 N N . GLY A 1 108 ? -8.837 -5.546 -25.720 1.00 33.84 108 GLY A N 1
ATOM 847 C CA . GLY A 1 108 ? -9.553 -4.867 -26.793 1.00 33.84 108 GLY A CA 1
ATOM 848 C C . GLY A 1 108 ? -10.897 -5.567 -26.999 1.00 33.84 108 GLY A C 1
ATOM 849 O O . GLY A 1 108 ? -10.925 -6.736 -27.380 1.00 33.84 108 GLY A O 1
ATOM 850 N N . GLY A 1 109 ? -11.987 -4.851 -26.728 1.00 28.58 109 GLY A N 1
ATOM 851 C CA . GLY A 1 109 ? -13.370 -5.261 -26.966 1.00 28.58 109 GLY A CA 1
ATOM 852 C C . GLY A 1 109 ? -14.293 -4.063 -26.852 1.00 28.58 109 GLY A C 1
ATOM 853 O O . GLY A 1 109 ? -14.259 -3.427 -25.776 1.00 28.58 109 GLY A O 1
#

InterPro domains:
  IPR009799 EthD domain [PF07110] (22-95)
  IPR009799 EthD domain [TIGR02118] (12-9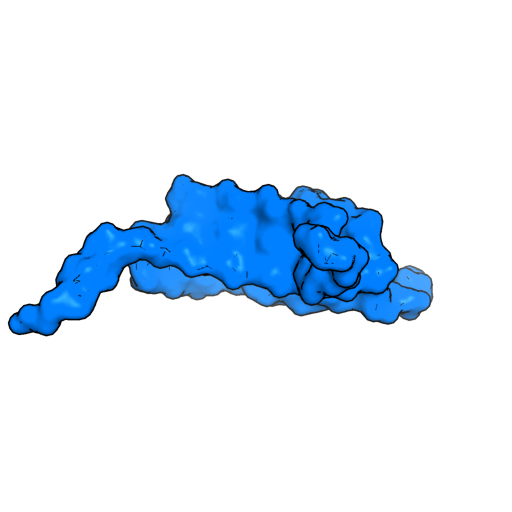5)
  IPR011008 Dimeric alpha-beta barrel [SSF54909] (10-95)

Foldseek 3Di:
DDPVVVVQLQDWDKDKDFAFDFLDPVVLVCCCVVPLVVLVVPQPQFPDKDKDADPADPVRDDDRGGIMIMTIGNHPVSVVCRCVDPSNVVNVVCVVVSRCVSPDPDPDD